Protein AF-A0A063YSC3-F1 (afdb_monomer_lite)

Secondary structure (DSSP, 8-state):
-HHHHHHHHHHHHT--HHHHHHHHHTS-TTTS-HHHHHHHHHHHHHHHHHHHHHHHH--

Radius of gyration: 14.06 Å; chains: 1; bounding box: 33×18×37 Å

Sequence (59 aa):
MIIEMKKEIDRISQINEQQVTTVLDGVSENVMSKIYKEWVLKLLQYRKEWLVNWYMEVK

Structure (mmCIF, N/CA/C/O backbone):
data_AF-A0A063YSC3-F1
#
_entry.id   AF-A0A063YSC3-F1
#
loop_
_atom_site.group_PDB
_atom_site.id
_atom_site.type_symbol
_atom_site.label_atom_id
_atom_site.label_alt_id
_atom_site.label_comp_id
_atom_site.label_asym_id
_atom_site.label_entity_id
_atom_site.label_seq_id
_atom_site.pdbx_PDB_ins_code
_atom_site.Cartn_x
_atom_site.Cartn_y
_atom_site.Cartn_z
_atom_site.occupancy
_atom_site.B_iso_or_equiv
_atom_site.auth_seq_id
_atom_site.auth_comp_id
_atom_site.auth_asym_id
_atom_site.auth_atom_id
_atom_site.pdbx_PDB_model_num
ATOM 1 N N . MET A 1 1 ? 5.349 -6.764 -24.713 1.00 64.12 1 MET A N 1
ATOM 2 C CA . MET A 1 1 ? 5.992 -7.170 -23.443 1.00 64.12 1 MET A CA 1
ATOM 3 C C . MET A 1 1 ? 6.772 -6.047 -22.748 1.00 64.12 1 MET A C 1
ATOM 5 O O . MET A 1 1 ? 6.236 -5.487 -21.807 1.00 64.12 1 MET A O 1
ATOM 9 N N . ILE A 1 2 ? 7.979 -5.639 -23.188 1.00 73.38 2 ILE A N 1
ATOM 10 C CA . ILE A 1 2 ? 8.792 -4.624 -22.457 1.00 73.38 2 ILE A CA 1
ATOM 11 C C . ILE A 1 2 ? 8.102 -3.246 -22.382 1.00 73.38 2 ILE A C 1
ATOM 13 O O . ILE A 1 2 ? 8.140 -2.583 -21.349 1.00 73.38 2 ILE A O 1
ATOM 17 N N . ILE A 1 3 ? 7.437 -2.820 -23.463 1.00 80.31 3 ILE A N 1
ATOM 18 C CA . ILE A 1 3 ? 6.703 -1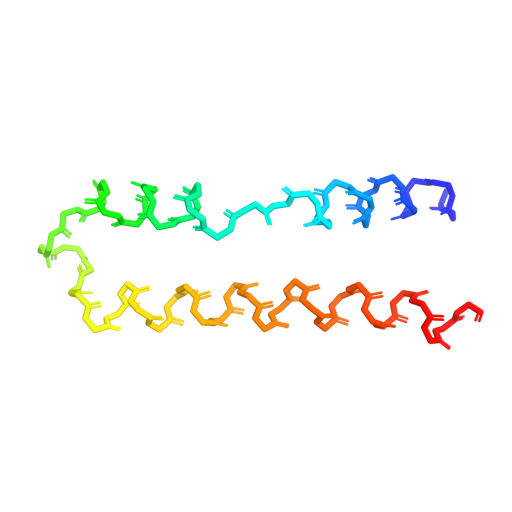.541 -23.514 1.00 80.31 3 ILE A CA 1
ATOM 19 C C . ILE A 1 3 ? 5.476 -1.562 -22.591 1.00 80.31 3 ILE A C 1
ATOM 21 O O . ILE A 1 3 ? 5.181 -0.564 -21.942 1.00 80.31 3 ILE A O 1
ATOM 25 N N . GLU A 1 4 ? 4.772 -2.691 -22.516 1.00 85.56 4 GLU A N 1
ATOM 26 C CA . GLU A 1 4 ? 3.607 -2.855 -21.637 1.00 85.56 4 GLU A CA 1
ATOM 27 C C . GLU A 1 4 ? 4.036 -2.856 -20.172 1.00 85.56 4 GLU A C 1
ATOM 29 O O . GLU A 1 4 ? 3.456 -2.133 -19.371 1.00 85.56 4 GLU A O 1
ATOM 34 N N . MET A 1 5 ? 5.123 -3.560 -19.844 1.00 88.06 5 MET A N 1
ATOM 35 C CA . MET A 1 5 ? 5.678 -3.571 -18.490 1.00 88.06 5 MET A CA 1
ATOM 36 C C . MET A 1 5 ? 6.104 -2.169 -18.037 1.00 88.06 5 MET A C 1
ATOM 38 O O . MET A 1 5 ? 5.807 -1.778 -16.913 1.00 88.06 5 MET A O 1
ATOM 42 N N . LYS A 1 6 ? 6.712 -1.371 -18.930 1.00 90.56 6 LYS A N 1
ATOM 43 C CA . LYS A 1 6 ? 7.033 0.035 -18.640 1.00 90.56 6 LYS A CA 1
ATOM 44 C C . LYS A 1 6 ? 5.784 0.850 -18.300 1.00 90.56 6 LYS A C 1
ATOM 46 O O . LYS A 1 6 ? 5.787 1.554 -17.301 1.00 90.56 6 LYS A O 1
ATOM 51 N N . LYS A 1 7 ? 4.725 0.741 -19.109 1.00 93.88 7 LYS A N 1
ATOM 52 C CA . LYS A 1 7 ? 3.471 1.480 -18.885 1.00 93.88 7 LYS A CA 1
ATOM 53 C C . LYS A 1 7 ? 2.842 1.134 -17.538 1.00 93.88 7 LYS A C 1
ATOM 55 O O . LYS A 1 7 ? 2.353 2.027 -16.855 1.00 93.88 7 LYS A O 1
ATOM 60 N N . GLU A 1 8 ? 2.868 -0.137 -17.150 1.00 93.25 8 GLU A N 1
ATOM 61 C CA . GLU A 1 8 ? 2.330 -0.555 -15.854 1.00 93.25 8 GLU A CA 1
ATOM 62 C C . GLU A 1 8 ? 3.184 -0.053 -14.683 1.00 93.25 8 GLU A C 1
ATOM 64 O O . GLU A 1 8 ? 2.631 0.438 -13.701 1.00 93.25 8 GLU A O 1
ATOM 69 N N . ILE A 1 9 ? 4.517 -0.068 -14.801 1.00 94.50 9 ILE A N 1
ATOM 70 C CA . ILE A 1 9 ? 5.400 0.535 -13.789 1.00 94.50 9 ILE A CA 1
ATOM 71 C C . ILE A 1 9 ? 5.188 2.050 -13.693 1.00 94.50 9 ILE A C 1
ATOM 73 O O . ILE A 1 9 ? 5.086 2.577 -12.584 1.00 94.50 9 ILE A O 1
ATOM 77 N N . ASP A 1 10 ? 5.034 2.745 -14.823 1.00 93.44 10 ASP A N 1
ATOM 78 C CA . ASP A 1 10 ? 4.759 4.184 -14.844 1.00 93.44 10 ASP A CA 1
ATOM 79 C C . ASP A 1 10 ? 3.430 4.487 -14.124 1.00 93.44 10 ASP A C 1
ATOM 81 O O . ASP A 1 10 ? 3.370 5.398 -13.297 1.00 93.44 10 ASP A O 1
ATOM 85 N N . ARG A 1 11 ? 2.382 3.678 -14.333 1.00 93.88 11 ARG A N 1
ATOM 86 C CA . ARG A 1 11 ? 1.101 3.802 -13.607 1.00 93.88 11 ARG A CA 1
ATOM 87 C C . ARG A 1 11 ? 1.253 3.547 -12.107 1.00 93.88 11 ARG A C 1
ATOM 89 O O . ARG A 1 11 ? 0.728 4.315 -11.305 1.00 93.88 11 ARG A O 1
ATOM 96 N N . ILE A 1 12 ? 1.983 2.500 -11.719 1.00 93.62 12 ILE A N 1
ATOM 97 C CA . ILE A 1 12 ? 2.263 2.177 -10.309 1.00 93.62 12 ILE A CA 1
ATOM 98 C C . ILE A 1 12 ? 3.027 3.323 -9.636 1.00 93.62 12 ILE A C 1
ATOM 100 O O . ILE A 1 12 ? 2.724 3.681 -8.496 1.00 93.62 12 ILE A O 1
ATOM 104 N N . SER A 1 13 ? 3.970 3.952 -10.343 1.00 92.56 13 SER A N 1
ATOM 105 C CA . SER A 1 13 ? 4.769 5.066 -9.819 1.00 92.56 13 SER A CA 1
ATOM 106 C C . SER A 1 13 ? 3.912 6.283 -9.428 1.00 92.56 13 SER A C 1
ATOM 108 O O . SER A 1 13 ? 4.241 6.984 -8.468 1.00 92.56 13 SER A O 1
ATOM 110 N N . GLN A 1 14 ? 2.766 6.471 -10.093 1.00 94.00 14 GLN A N 1
ATOM 111 C CA . GLN A 1 14 ? 1.830 7.574 -9.857 1.00 94.00 14 GLN A CA 1
ATOM 112 C C . GLN A 1 14 ? 0.885 7.356 -8.667 1.00 94.00 14 GLN A C 1
ATOM 114 O O . GLN A 1 14 ? 0.203 8.299 -8.270 1.00 94.00 14 GLN A O 1
ATOM 119 N N . ILE A 1 15 ? 0.837 6.155 -8.075 1.00 93.12 15 ILE A N 1
ATOM 120 C CA . ILE A 1 15 ? -0.008 5.889 -6.900 1.00 93.12 15 ILE A CA 1
ATOM 121 C C . ILE A 1 15 ? 0.417 6.812 -5.752 1.00 93.12 15 ILE A C 1
ATOM 123 O O . ILE A 1 15 ? 1.551 6.738 -5.274 1.00 93.12 15 ILE A O 1
ATOM 127 N N . ASN A 1 16 ? -0.492 7.676 -5.308 1.00 91.38 16 ASN A N 1
ATOM 128 C CA . ASN A 1 16 ? -0.260 8.627 -4.226 1.00 91.38 16 ASN A CA 1
ATOM 129 C C . ASN A 1 16 ? -0.692 8.027 -2.879 1.00 91.38 16 ASN A C 1
ATOM 131 O O . ASN A 1 16 ? -1.811 7.531 -2.751 1.00 91.38 16 ASN A O 1
ATOM 135 N N . GLU A 1 17 ? 0.164 8.143 -1.865 1.00 93.31 17 GLU A N 1
ATOM 136 C CA . GLU A 1 17 ? -0.133 7.785 -0.475 1.00 93.31 17 GLU A CA 1
ATOM 137 C C . GLU A 1 17 ? -1.468 8.360 0.012 1.00 93.31 17 GLU A C 1
ATOM 139 O O . GLU A 1 17 ? -2.296 7.613 0.521 1.00 93.31 17 GLU A O 1
ATOM 144 N N . GLN A 1 18 ? -1.744 9.643 -0.232 1.00 95.00 18 GLN A N 1
ATOM 145 C CA . GLN A 1 18 ? -2.977 10.288 0.231 1.00 95.00 18 GLN A CA 1
ATOM 146 C C . GLN A 1 18 ? -4.241 9.631 -0.345 1.00 95.00 18 GLN A C 1
ATOM 148 O O . GLN A 1 18 ? -5.269 9.543 0.331 1.00 95.00 18 GLN A O 1
ATOM 153 N N . GLN A 1 19 ? -4.178 9.162 -1.594 1.00 93.38 19 GLN A N 1
ATOM 154 C CA . GLN A 1 19 ? -5.294 8.454 -2.224 1.00 93.38 19 GLN A CA 1
ATOM 155 C C . GLN A 1 19 ? -5.502 7.084 -1.576 1.00 93.38 19 GLN A C 1
ATOM 157 O O . GLN A 1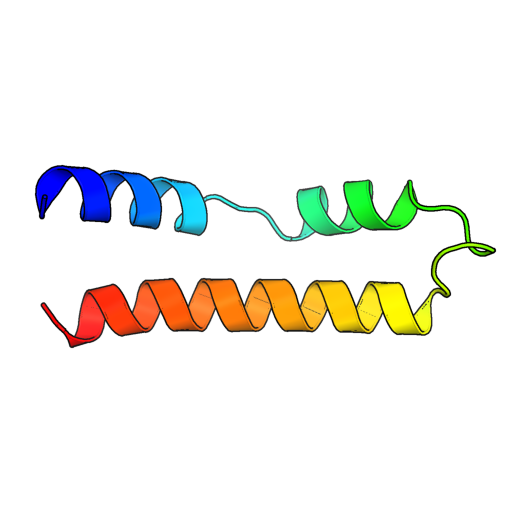 19 ? -6.640 6.707 -1.309 1.00 93.38 19 GLN A O 1
ATOM 162 N N . VAL A 1 20 ? -4.414 6.366 -1.278 1.00 95.50 20 VAL A N 1
ATOM 163 C CA . VAL A 1 20 ? -4.470 5.072 -0.584 1.00 95.50 20 VAL A CA 1
ATOM 164 C C . VAL A 1 20 ? -5.038 5.248 0.823 1.00 95.50 20 VAL A C 1
ATOM 166 O O . VAL A 1 20 ? -5.963 4.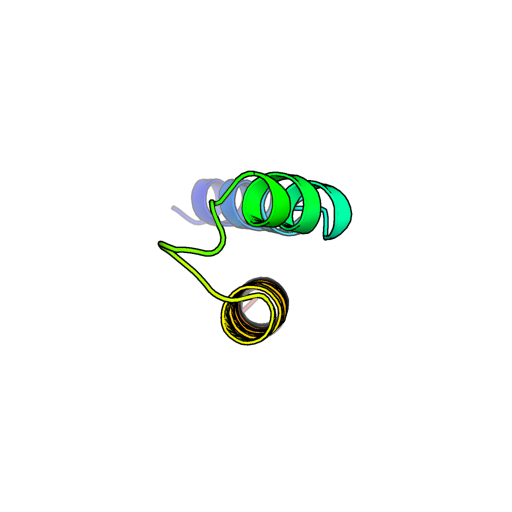529 1.190 1.00 95.50 20 VAL A O 1
ATOM 169 N N . THR A 1 21 ? -4.568 6.246 1.572 1.00 96.75 21 THR A N 1
ATOM 170 C CA . THR A 1 21 ? -5.093 6.583 2.902 1.00 96.75 21 THR A CA 1
ATOM 171 C C . THR A 1 21 ? -6.587 6.881 2.850 1.00 96.75 21 THR A C 1
ATOM 173 O O . THR A 1 21 ? -7.347 6.299 3.612 1.00 96.75 21 THR A O 1
ATOM 176 N N . THR A 1 22 ? -7.038 7.680 1.879 1.00 96.94 22 THR A N 1
ATOM 177 C CA . THR A 1 22 ? -8.466 8.006 1.715 1.00 96.94 22 THR A CA 1
ATOM 178 C C . THR A 1 22 ? -9.321 6.756 1.469 1.00 96.94 22 THR A C 1
ATOM 180 O O . THR A 1 22 ? -10.424 6.641 2.002 1.00 96.94 22 THR A O 1
ATOM 183 N N . VAL A 1 23 ? -8.823 5.797 0.681 1.00 96.31 23 VAL A N 1
ATOM 184 C CA . VAL A 1 23 ? -9.513 4.515 0.452 1.00 96.31 23 VAL A CA 1
ATOM 185 C C . VAL A 1 23 ? -9.544 3.674 1.729 1.00 96.31 23 VAL A C 1
ATOM 187 O O . VAL A 1 23 ? -10.586 3.109 2.056 1.00 96.31 23 VAL A O 1
ATOM 190 N N . LEU A 1 24 ? -8.429 3.599 2.461 1.00 97.31 24 LEU A N 1
ATOM 191 C CA . LEU A 1 24 ? -8.334 2.844 3.714 1.00 97.31 24 LEU A CA 1
ATOM 192 C C . LEU A 1 24 ? -9.224 3.435 4.813 1.00 97.31 24 LEU A C 1
ATOM 194 O O . LEU A 1 24 ? -9.846 2.681 5.559 1.00 97.31 24 LEU A O 1
ATOM 198 N N . ASP A 1 25 ? -9.346 4.758 4.876 1.00 96.38 25 ASP A N 1
ATOM 199 C CA . ASP A 1 25 ? -10.231 5.456 5.812 1.00 96.38 25 ASP A CA 1
ATOM 200 C C . ASP A 1 25 ? -11.713 5.188 5.518 1.00 96.38 25 ASP A C 1
ATOM 202 O O . ASP A 1 25 ? -12.532 5.157 6.436 1.00 96.38 25 ASP A O 1
ATOM 206 N N . GLY A 1 26 ? -12.059 4.919 4.254 1.00 97.19 26 GLY A N 1
ATOM 207 C CA . GLY A 1 26 ? -13.398 4.481 3.854 1.00 97.19 26 GLY A CA 1
ATOM 208 C C . GLY A 1 26 ? -13.755 3.059 4.307 1.00 97.19 26 GLY A C 1
ATOM 209 O O . GLY A 1 26 ? -14.928 2.683 4.279 1.00 97.19 26 GLY A O 1
ATOM 210 N N . VAL A 1 27 ? -12.776 2.255 4.740 1.00 97.50 27 VAL A N 1
ATOM 211 C CA . VAL A 1 27 ? -13.021 0.911 5.275 1.00 97.50 27 VAL A CA 1
ATOM 212 C C . VAL A 1 27 ? -13.490 1.021 6.723 1.00 97.50 27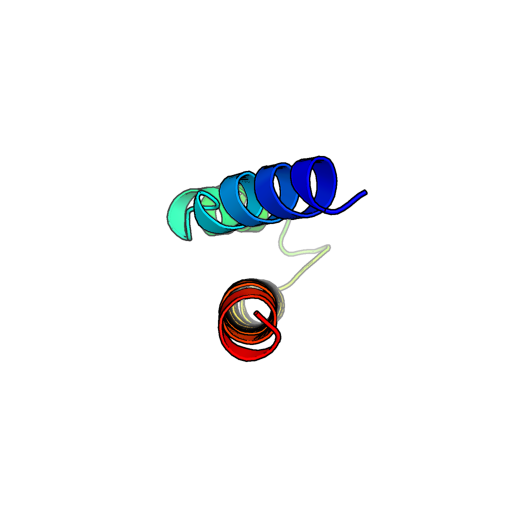 VAL A C 1
ATOM 214 O O . VAL A 1 27 ? -12.816 1.588 7.582 1.00 97.50 27 VAL A O 1
ATOM 217 N N . SER A 1 28 ? -14.649 0.438 7.018 1.00 97.56 28 SER A N 1
ATOM 218 C CA . SER A 1 28 ? -15.204 0.441 8.370 1.00 97.56 28 SER A CA 1
ATOM 219 C C . SER A 1 28 ? -14.281 -0.261 9.379 1.00 97.56 28 SER A C 1
ATOM 221 O O . SER A 1 28 ? -13.679 -1.296 9.090 1.00 97.56 28 SER A O 1
ATOM 223 N N . GLU A 1 29 ? -14.204 0.286 10.594 1.00 96.06 29 GLU A N 1
ATOM 224 C CA . GLU A 1 29 ? -13.325 -0.190 11.675 1.00 96.06 29 GLU A CA 1
ATOM 225 C C . GLU A 1 29 ? -13.645 -1.627 12.131 1.00 96.06 29 GLU A C 1
ATOM 227 O O . GLU A 1 29 ? -12.772 -2.346 12.610 1.00 96.06 29 GLU A O 1
ATOM 232 N N . ASN A 1 30 ? -14.890 -2.076 11.936 1.00 96.81 30 ASN A N 1
ATOM 233 C CA . ASN A 1 30 ? -15.301 -3.460 12.197 1.00 96.81 30 ASN A CA 1
ATOM 234 C C . ASN A 1 30 ? -14.733 -4.477 11.186 1.00 96.81 30 ASN A C 1
ATOM 236 O O . ASN A 1 30 ? -14.711 -5.667 11.487 1.00 96.81 30 ASN A O 1
ATOM 240 N N . VAL A 1 31 ? -14.305 -4.027 10.001 1.00 97.25 31 VAL A N 1
ATOM 241 C CA . VAL A 1 31 ? -13.670 -4.858 8.966 1.00 97.25 31 VAL A CA 1
ATOM 242 C C . VAL A 1 31 ? -12.154 -4.798 9.104 1.00 97.25 31 VAL A C 1
ATOM 244 O O . VAL A 1 31 ? -11.480 -5.820 9.005 1.00 97.25 31 VAL A O 1
ATOM 247 N N . MET A 1 32 ? -11.611 -3.600 9.326 1.00 97.19 32 MET A N 1
ATOM 248 C CA . MET A 1 32 ? -10.174 -3.378 9.427 1.00 97.19 32 MET A CA 1
ATOM 249 C C . MET A 1 32 ? -9.895 -2.323 10.489 1.00 97.19 32 MET A C 1
ATOM 251 O O . MET A 1 32 ? -10.315 -1.177 10.341 1.00 97.19 32 MET A O 1
ATOM 255 N N . SER A 1 33 ? -9.163 -2.700 11.539 1.00 97.81 33 SER A N 1
ATOM 256 C CA . SER A 1 33 ? -8.787 -1.737 12.570 1.00 97.81 33 SER A CA 1
ATOM 257 C C . SER A 1 33 ? -7.804 -0.697 12.034 1.00 97.81 33 SER A C 1
ATOM 259 O O . SER A 1 33 ? -7.091 -0.940 11.055 1.00 97.81 33 SER A O 1
ATOM 261 N N . LYS A 1 34 ? -7.689 0.433 12.725 1.00 96.94 34 LYS A N 1
ATOM 262 C CA . LYS A 1 34 ? -6.724 1.494 12.436 1.00 96.94 34 LYS A CA 1
ATOM 263 C C . LYS A 1 34 ? -5.300 0.961 12.283 1.00 96.94 34 LYS A C 1
ATOM 265 O O . LYS A 1 34 ? -4.620 1.298 11.321 1.00 96.94 34 LYS A O 1
ATOM 270 N N . ILE A 1 35 ? -4.873 0.078 13.187 1.00 97.50 35 ILE A N 1
ATOM 271 C CA . ILE A 1 35 ? -3.536 -0.531 13.138 1.00 97.50 35 ILE A CA 1
ATOM 272 C C . ILE A 1 35 ? -3.369 -1.344 11.849 1.00 97.50 35 ILE A C 1
ATOM 274 O O . ILE A 1 35 ? -2.336 -1.252 11.190 1.00 97.50 35 ILE A O 1
ATOM 278 N N . TYR A 1 36 ? -4.385 -2.115 11.453 1.00 98.00 36 TYR A N 1
ATOM 279 C CA . TYR A 1 36 ? -4.331 -2.861 10.197 1.00 98.00 36 TYR A CA 1
ATOM 280 C C . TYR A 1 36 ? -4.311 -1.939 8.973 1.00 98.00 36 TYR A C 1
ATOM 282 O O . TYR A 1 36 ? -3.548 -2.208 8.049 1.00 98.00 36 TYR A O 1
ATOM 290 N N . LYS A 1 37 ? -5.066 -0.834 8.974 1.00 98.31 37 LYS A N 1
ATOM 291 C CA . LYS A 1 37 ? -5.018 0.176 7.900 1.00 98.31 37 LYS A CA 1
ATOM 292 C C . LYS A 1 37 ? -3.615 0.771 7.756 1.00 98.31 37 LYS A C 1
ATOM 294 O O . LYS A 1 37 ? -3.083 0.813 6.651 1.00 98.31 37 LYS A O 1
ATOM 299 N N . GLU A 1 38 ? -2.980 1.146 8.867 1.00 97.44 38 GLU A N 1
ATOM 300 C CA . GLU A 1 38 ? -1.596 1.644 8.877 1.00 97.44 38 GLU A CA 1
ATOM 301 C C . GLU A 1 38 ? -0.606 0.607 8.321 1.00 97.44 38 GLU A C 1
ATOM 303 O O . GLU A 1 38 ? 0.285 0.944 7.538 1.00 97.44 38 GLU A O 1
ATOM 308 N N . TRP A 1 39 ? -0.774 -0.670 8.679 1.00 98.19 39 TRP A N 1
ATOM 309 C CA . TRP A 1 39 ? 0.045 -1.754 8.135 1.00 98.19 39 TRP A CA 1
ATOM 310 C C . TRP A 1 39 ? -0.158 -1.957 6.635 1.00 98.19 39 TRP A C 1
ATOM 312 O O . TRP A 1 39 ? 0.823 -2.121 5.909 1.00 98.19 39 TRP A O 1
ATOM 322 N N . VAL A 1 40 ? -1.404 -1.925 6.158 1.00 97.81 40 VAL A N 1
ATOM 323 C CA . VAL A 1 40 ? -1.715 -2.047 4.728 1.00 97.81 40 VAL A CA 1
ATOM 324 C C . VAL A 1 40 ? -1.102 -0.887 3.951 1.00 97.81 40 VAL A C 1
ATOM 326 O O . VAL A 1 40 ? -0.489 -1.124 2.911 1.00 97.81 40 VAL A O 1
ATOM 329 N N . LEU A 1 41 ? -1.190 0.340 4.469 1.00 97.75 41 LEU A N 1
ATOM 330 C CA . LEU A 1 41 ? -0.563 1.504 3.847 1.00 97.75 41 LEU A CA 1
ATOM 331 C C . LEU A 1 41 ? 0.947 1.294 3.668 1.00 97.75 41 LEU A C 1
ATOM 333 O O . LEU A 1 41 ? 1.449 1.379 2.545 1.00 97.75 41 LEU A O 1
ATOM 337 N N . LYS A 1 42 ? 1.648 0.926 4.748 1.00 97.31 42 LYS A N 1
ATOM 338 C CA . LYS A 1 42 ? 3.096 0.660 4.716 1.00 97.31 42 LYS A CA 1
ATOM 339 C C . LYS A 1 42 ? 3.458 -0.472 3.759 1.00 97.31 42 LYS A C 1
ATOM 341 O O . LYS A 1 42 ? 4.442 -0.372 3.029 1.00 97.31 42 LYS A O 1
ATOM 346 N N . LEU A 1 43 ? 2.666 -1.544 3.738 1.00 97.56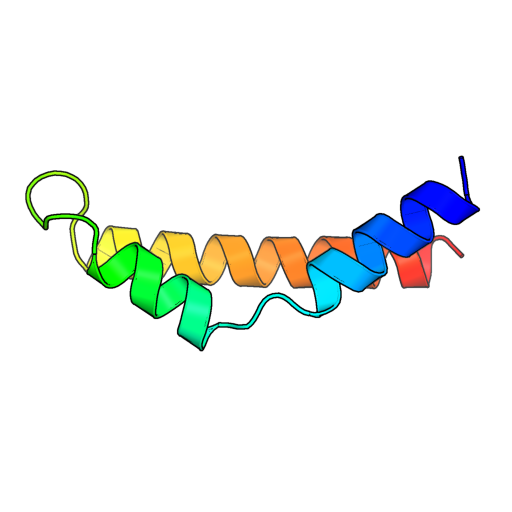 43 LEU A N 1
ATOM 347 C CA . LEU A 1 43 ? 2.894 -2.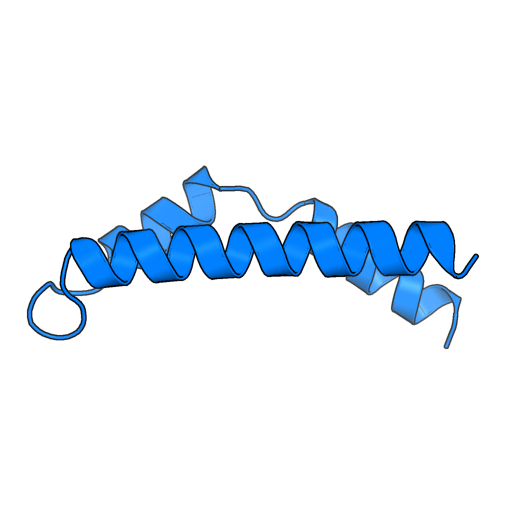678 2.845 1.00 97.56 43 LEU A CA 1
ATOM 348 C C . LEU A 1 43 ? 2.749 -2.275 1.372 1.00 97.56 43 LEU A C 1
ATOM 350 O O . LEU A 1 43 ? 3.571 -2.671 0.545 1.00 97.56 43 LEU A O 1
ATOM 354 N N . LEU A 1 44 ? 1.727 -1.483 1.041 1.00 96.62 44 LEU A N 1
ATOM 355 C CA . LEU A 1 44 ? 1.499 -0.996 -0.320 1.00 96.62 44 LEU A CA 1
ATOM 356 C C . LEU A 1 44 ? 2.606 -0.035 -0.770 1.00 96.62 44 LEU A C 1
ATOM 358 O O . LEU A 1 44 ? 3.083 -0.161 -1.898 1.00 96.62 44 LEU A O 1
ATOM 362 N N . GLN A 1 45 ? 3.052 0.866 0.110 1.00 95.62 45 GLN A N 1
ATOM 363 C CA . GLN A 1 45 ? 4.190 1.758 -0.147 1.00 95.62 45 GLN A CA 1
ATOM 364 C C . GLN A 1 45 ? 5.468 0.964 -0.414 1.00 95.62 45 GLN A C 1
ATOM 366 O O . GLN A 1 45 ? 6.072 1.110 -1.476 1.00 95.62 45 GLN A O 1
ATOM 371 N N . TYR A 1 46 ? 5.814 0.045 0.490 1.00 96.31 46 TYR A N 1
ATOM 372 C CA . TYR A 1 46 ? 6.978 -0.822 0.332 1.00 96.31 46 TYR A CA 1
ATOM 373 C C . TYR A 1 46 ? 6.922 -1.608 -0.983 1.00 96.31 46 TYR A C 1
ATOM 375 O O . TYR A 1 46 ? 7.901 -1.676 -1.726 1.00 96.31 46 TYR A O 1
ATOM 383 N N . ARG A 1 47 ? 5.761 -2.188 -1.313 1.00 95.69 47 ARG A N 1
ATOM 384 C CA . ARG A 1 47 ? 5.608 -2.982 -2.536 1.00 95.69 47 ARG A CA 1
ATOM 385 C C . ARG A 1 47 ? 5.735 -2.130 -3.796 1.00 95.69 47 ARG A C 1
ATOM 387 O O . ARG A 1 47 ? 6.338 -2.594 -4.763 1.00 95.69 47 ARG A O 1
ATOM 394 N N . LYS A 1 48 ? 5.186 -0.913 -3.787 1.00 95.19 48 LYS A N 1
ATOM 395 C CA . LYS A 1 48 ? 5.338 0.063 -4.873 1.00 95.19 48 LYS A CA 1
ATOM 396 C C . LYS A 1 48 ? 6.815 0.386 -5.093 1.00 95.19 48 LYS A C 1
ATOM 398 O O . LYS A 1 48 ? 7.295 0.247 -6.215 1.00 95.19 48 LYS A O 1
ATOM 403 N N . GLU A 1 49 ? 7.519 0.788 -4.039 1.00 95.06 49 GLU A N 1
ATOM 404 C CA . GLU A 1 49 ? 8.943 1.136 -4.103 1.00 95.06 49 GLU A CA 1
ATOM 405 C C . GLU A 1 49 ? 9.778 -0.038 -4.606 1.00 95.06 49 GLU A C 1
ATOM 407 O O . GLU A 1 49 ? 10.560 0.116 -5.541 1.00 95.06 49 GLU A O 1
ATOM 412 N N . TRP A 1 50 ? 9.543 -1.233 -4.062 1.00 95.56 50 TRP A N 1
ATOM 413 C CA . TRP A 1 50 ? 10.229 -2.446 -4.492 1.00 95.56 50 TRP A CA 1
ATOM 414 C C . TRP A 1 50 ? 10.022 -2.733 -5.984 1.00 95.56 50 TRP A C 1
ATOM 416 O O . TRP A 1 50 ? 10.986 -3.031 -6.680 1.00 95.56 50 TRP A O 1
ATOM 426 N N . LEU A 1 51 ? 8.789 -2.622 -6.495 1.00 94.56 51 LEU A N 1
ATOM 427 C CA . LEU A 1 51 ? 8.486 -2.873 -7.911 1.00 94.56 51 LEU A CA 1
ATOM 428 C C . LEU A 1 51 ? 9.158 -1.857 -8.838 1.00 94.56 51 LEU A C 1
ATOM 430 O O . LEU A 1 51 ? 9.690 -2.238 -9.882 1.00 94.56 51 LEU A O 1
ATOM 434 N N . VAL A 1 52 ? 9.130 -0.576 -8.462 1.00 93.69 52 VAL A N 1
ATOM 435 C CA . VAL A 1 52 ? 9.762 0.498 -9.237 1.00 93.69 52 VAL A CA 1
ATOM 436 C C . VAL A 1 52 ? 11.279 0.319 -9.248 1.00 93.69 52 VAL A C 1
ATOM 438 O O . VAL A 1 52 ? 11.875 0.331 -10.323 1.00 93.69 52 VAL A O 1
ATOM 441 N N . ASN A 1 53 ? 11.893 0.082 -8.087 1.00 93.56 53 ASN A N 1
ATOM 442 C CA . ASN A 1 53 ? 13.338 -0.118 -7.973 1.00 93.56 53 ASN A CA 1
ATOM 443 C C . ASN A 1 53 ? 13.790 -1.368 -8.728 1.00 93.56 53 ASN A C 1
ATOM 445 O O . ASN A 1 53 ? 14.707 -1.288 -9.536 1.00 93.56 53 ASN A O 1
ATOM 449 N N . TRP A 1 54 ? 13.089 -2.492 -8.557 1.00 93.12 54 TRP A N 1
ATOM 450 C CA . TRP A 1 54 ? 13.374 -3.727 -9.286 1.00 93.12 54 TRP A CA 1
ATOM 451 C C . TRP A 1 54 ? 13.370 -3.508 -10.803 1.00 93.12 54 TRP A C 1
ATOM 453 O O . TRP A 1 54 ? 14.276 -3.956 -11.501 1.00 93.12 54 TRP A O 1
ATOM 463 N N . TYR A 1 55 ? 12.384 -2.777 -11.328 1.00 90.75 55 TYR A N 1
ATOM 464 C CA . TYR A 1 55 ? 12.326 -2.486 -12.760 1.00 90.75 55 TYR A CA 1
ATOM 465 C C . TYR A 1 55 ? 13.469 -1.574 -13.238 1.00 90.75 55 TYR A C 1
ATOM 467 O O . TYR A 1 55 ? 13.902 -1.697 -14.384 1.00 90.75 55 TYR A O 1
ATOM 475 N N . MET A 1 56 ? 13.950 -0.668 -12.382 1.00 85.94 56 MET A N 1
ATOM 476 C CA . MET A 1 56 ? 15.084 0.214 -12.678 1.00 85.94 56 MET A CA 1
ATOM 477 C C . MET A 1 56 ? 16.437 -0.506 -12.576 1.00 85.94 56 MET A C 1
ATOM 479 O O . MET A 1 56 ? 17.336 -0.168 -13.334 1.00 85.94 56 MET A O 1
ATOM 483 N N . GLU A 1 57 ? 16.581 -1.482 -11.675 1.00 86.19 57 GLU A N 1
ATOM 484 C CA . GLU A 1 57 ? 17.820 -2.251 -11.452 1.00 86.19 57 GLU A CA 1
ATOM 485 C C . GLU A 1 57 ? 18.010 -3.412 -12.439 1.00 86.19 57 GLU A C 1
ATOM 487 O O . GLU A 1 57 ? 19.138 -3.792 -12.740 1.00 86.19 57 GLU A O 1
ATOM 492 N N . VAL A 1 58 ? 16.917 -4.004 -12.934 1.00 67.50 58 VAL A N 1
ATOM 493 C CA . VAL A 1 58 ? 16.951 -5.117 -13.906 1.00 67.50 58 VAL A CA 1
ATOM 494 C C . VAL A 1 58 ? 17.089 -4.616 -15.354 1.00 67.50 58 VAL A C 1
ATOM 496 O O . VAL A 1 58 ? 17.251 -5.419 -16.276 1.00 67.50 58 VAL A O 1
ATOM 499 N N . LYS A 1 59 ? 17.035 -3.298 -15.570 1.00 53.59 59 LYS A N 1
ATOM 500 C CA . LYS A 1 59 ? 17.279 -2.662 -16.867 1.00 53.59 59 LYS A CA 1
ATOM 501 C C . LYS A 1 59 ? 18.711 -2.190 -17.055 1.00 53.59 59 LYS A C 1
ATOM 503 O O . LYS A 1 59 ? 19.294 -1.655 -16.095 1.00 53.59 59 LYS A O 1
#

pLDDT: mean 92.54, std 8.5, range [53.59, 98.31]

Foldseek 3Di:
DLVVLVVVLVVLLPDDLVVLLVVLVPDDCVVPNPVRSVVVSVVSVVVNVVSNVVNVVVD